Protein AF-A0AAN6MY03-F1 (afdb_monomer_lite)

Organism: NCBI:txid303347

Foldseek 3Di:
DQDDDDDDDDPPDDLVVVVVVQVVVQVVVVVVVQCVVCPPPPDRDDPPDDRGDGDDDDPPPD

Structure (mmCIF, N/CA/C/O backbone):
data_AF-A0AAN6MY03-F1
#
_entry.id   AF-A0AAN6MY03-F1
#
loop_
_atom_site.group_PDB
_atom_site.id
_atom_site.type_symbol
_atom_site.label_atom_id
_atom_site.label_alt_id
_atom_site.label_comp_id
_atom_site.label_asym_id
_atom_site.label_entity_id
_atom_site.label_seq_id
_atom_site.pdbx_PDB_ins_code
_atom_site.Cartn_x
_atom_site.Cartn_y
_atom_site.Cartn_z
_atom_site.occupancy
_atom_site.B_iso_or_equiv
_atom_site.auth_seq_id
_atom_site.auth_comp_id
_atom_site.auth_asym_id
_atom_site.auth_atom_id
_atom_site.pdbx_PDB_model_num
ATOM 1 N N . ALA A 1 1 ? -12.325 7.605 -2.594 1.00 46.53 1 ALA A N 1
ATOM 2 C CA . ALA A 1 1 ? -11.477 7.523 -3.801 1.00 46.53 1 ALA A CA 1
ATOM 3 C C . ALA A 1 1 ? -10.334 6.545 -3.535 1.00 46.53 1 ALA A C 1
ATOM 5 O O . ALA A 1 1 ? -9.867 6.528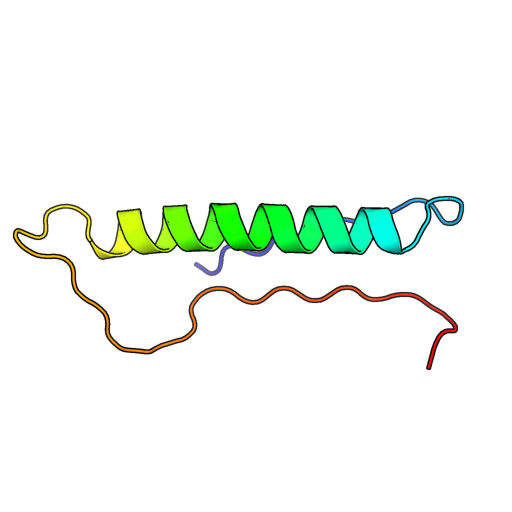 -2.398 1.00 46.53 1 ALA A O 1
ATOM 6 N N . PRO A 1 2 ? -9.914 5.708 -4.500 1.00 57.69 2 PRO A N 1
ATOM 7 C CA . PRO A 1 2 ? -8.719 4.886 -4.339 1.00 57.69 2 PRO A CA 1
ATOM 8 C C . PRO A 1 2 ? -7.460 5.761 -4.428 1.00 57.69 2 PRO A C 1
ATOM 10 O O . PRO A 1 2 ? -7.332 6.576 -5.339 1.00 57.69 2 PRO A O 1
ATOM 13 N N . ASN A 1 3 ? -6.531 5.585 -3.488 1.00 71.38 3 ASN A N 1
ATOM 14 C CA . ASN A 1 3 ? -5.202 6.190 -3.559 1.00 71.38 3 ASN A CA 1
ATOM 15 C C . ASN A 1 3 ? -4.323 5.304 -4.452 1.00 71.38 3 ASN A C 1
ATOM 17 O O . ASN A 1 3 ? -3.784 4.304 -3.980 1.00 71.38 3 ASN A O 1
ATOM 21 N N . LEU A 1 4 ? -4.225 5.635 -5.742 1.00 80.31 4 LEU A N 1
ATOM 22 C CA . LEU A 1 4 ? -3.342 4.948 -6.686 1.00 80.31 4 LEU A CA 1
ATOM 23 C C . LEU A 1 4 ? -2.029 5.723 -6.828 1.00 80.31 4 LEU A C 1
ATOM 25 O O . LEU A 1 4 ? -2.041 6.907 -7.153 1.00 80.31 4 LEU A O 1
ATOM 29 N N . PHE A 1 5 ? -0.908 5.029 -6.645 1.00 85.12 5 PHE A N 1
ATOM 30 C CA . PHE A 1 5 ? 0.427 5.544 -6.930 1.00 85.12 5 PHE A CA 1
ATOM 31 C C . PHE A 1 5 ? 1.093 4.648 -7.971 1.00 85.12 5 PHE A C 1
ATOM 33 O O . PHE A 1 5 ? 1.039 3.423 -7.863 1.00 85.12 5 PHE A O 1
ATOM 40 N N . LEU A 1 6 ? 1.714 5.265 -8.973 1.00 88.88 6 LEU A N 1
ATOM 41 C CA . LEU A 1 6 ? 2.490 4.583 -9.999 1.00 88.88 6 LEU A CA 1
ATOM 42 C C . LEU A 1 6 ? 3.840 5.277 -10.123 1.00 88.88 6 LEU A C 1
ATOM 44 O O . LEU A 1 6 ? 3.903 6.492 -10.298 1.00 88.88 6 LEU A O 1
ATOM 48 N N . GLU A 1 7 ? 4.913 4.496 -10.069 1.00 89.69 7 GLU A N 1
ATOM 49 C CA . GLU A 1 7 ? 6.267 4.997 -10.256 1.00 89.69 7 GLU A CA 1
ATOM 50 C C . GLU A 1 7 ? 7.002 4.143 -11.291 1.00 89.69 7 GLU A C 1
ATOM 52 O O . GLU A 1 7 ? 6.989 2.914 -11.225 1.00 89.69 7 GLU A O 1
ATOM 57 N N . ALA A 1 8 ? 7.666 4.799 -12.243 1.00 88.31 8 ALA A N 1
ATOM 58 C CA . ALA A 1 8 ? 8.504 4.147 -13.240 1.00 88.31 8 ALA A CA 1
ATOM 59 C C . ALA A 1 8 ? 9.986 4.327 -12.893 1.00 88.31 8 ALA A C 1
ATOM 61 O O . ALA A 1 8 ? 10.416 5.393 -12.448 1.00 88.31 8 ALA A O 1
ATOM 62 N N . LYS A 1 9 ? 10.791 3.286 -13.121 1.00 86.81 9 LYS A N 1
ATOM 63 C CA . LYS A 1 9 ? 12.251 3.353 -12.987 1.00 86.81 9 LYS A CA 1
ATOM 64 C C . LYS A 1 9 ? 12.900 3.427 -14.360 1.00 86.81 9 LYS A C 1
ATOM 66 O O . LYS A 1 9 ? 12.417 2.829 -15.315 1.00 86.81 9 LYS A O 1
ATOM 71 N N . ALA A 1 10 ? 14.010 4.161 -14.446 1.00 83.25 10 ALA A N 1
ATOM 72 C CA . ALA A 1 10 ? 14.806 4.215 -15.666 1.00 83.25 10 ALA A CA 1
ATOM 73 C C . ALA A 1 10 ? 15.273 2.799 -16.068 1.00 83.25 10 ALA A C 1
ATOM 75 O O . ALA A 1 10 ? 15.600 2.020 -15.172 1.00 83.25 10 ALA A O 1
ATOM 76 N N . PRO A 1 11 ? 15.415 2.488 -17.371 1.00 75.31 11 PRO A N 1
ATOM 77 C CA . PRO A 1 11 ? 15.794 1.148 -17.843 1.00 75.31 11 PRO A CA 1
ATOM 78 C C . PRO A 1 11 ? 17.108 0.610 -17.261 1.00 75.31 11 PRO A C 1
ATOM 80 O O . PRO A 1 11 ? 17.311 -0.593 -17.177 1.00 75.31 11 PRO A O 1
ATOM 83 N N . ARG A 1 12 ? 18.016 1.507 -16.853 1.00 70.06 12 ARG A N 1
ATOM 84 C CA . ARG A 1 12 ? 19.309 1.162 -16.243 1.00 70.06 12 ARG A CA 1
ATOM 85 C C . ARG A 1 12 ? 19.245 0.901 -14.733 1.00 70.06 12 ARG A C 1
ATOM 87 O O . ARG A 1 12 ? 20.270 0.572 -14.143 1.00 70.06 12 ARG A O 1
ATOM 94 N N . ARG A 1 13 ? 18.101 1.114 -14.073 1.00 65.81 13 ARG A N 1
ATOM 95 C CA . ARG A 1 13 ? 17.965 0.839 -12.635 1.00 65.81 13 ARG A CA 1
ATOM 96 C C . ARG A 1 13 ? 17.700 -0.644 -12.402 1.00 65.81 13 ARG A C 1
ATOM 98 O O . ARG A 1 13 ? 16.899 -1.258 -13.091 1.00 65.81 13 ARG A O 1
ATOM 105 N N . VAL A 1 14 ? 18.352 -1.178 -11.374 1.00 78.44 14 VAL A N 1
ATOM 106 C CA . VAL A 1 14 ? 18.205 -2.568 -10.928 1.00 78.44 14 VAL A CA 1
ATOM 107 C C . VAL A 1 14 ? 16.781 -2.805 -10.415 1.00 78.44 14 VAL A C 1
ATOM 109 O O . VAL A 1 14 ? 16.258 -1.988 -9.651 1.00 78.44 14 VAL A O 1
ATOM 112 N N . VAL A 1 15 ? 16.180 -3.934 -10.799 1.00 83.75 15 VAL A N 1
ATOM 113 C CA . VAL A 1 15 ? 14.838 -4.392 -10.376 1.00 83.75 15 VAL A CA 1
ATOM 114 C C . VAL A 1 15 ? 14.650 -4.314 -8.861 1.00 83.75 15 VAL A C 1
ATOM 116 O O . VAL A 1 15 ? 13.605 -3.875 -8.381 1.00 83.75 15 VAL A O 1
ATOM 119 N N . ASP A 1 16 ? 15.701 -4.631 -8.107 1.00 87.19 16 ASP A N 1
ATOM 120 C CA . ASP A 1 16 ? 15.725 -4.570 -6.645 1.00 87.19 16 ASP A CA 1
ATOM 121 C C . ASP A 1 16 ? 15.338 -3.201 -6.086 1.00 87.19 16 ASP A C 1
ATOM 123 O O . ASP A 1 16 ? 14.726 -3.111 -5.023 1.00 87.19 16 ASP A O 1
ATOM 127 N N . VAL A 1 17 ? 15.669 -2.114 -6.786 1.00 89.06 17 VAL A N 1
ATOM 128 C CA . VAL A 1 17 ? 15.312 -0.759 -6.355 1.00 89.06 17 VAL A CA 1
ATOM 129 C C . VAL A 1 17 ? 13.807 -0.533 -6.495 1.00 89.06 17 VAL A C 1
ATOM 131 O O . VAL A 1 17 ? 13.187 -0.005 -5.573 1.00 89.06 17 VAL A O 1
ATOM 134 N N . ALA A 1 18 ? 13.207 -0.973 -7.607 1.00 89.75 18 ALA A N 1
ATOM 135 C CA . ALA A 1 18 ? 11.760 -0.901 -7.807 1.00 89.75 18 ALA A CA 1
ATOM 136 C C . ALA A 1 18 ? 11.017 -1.723 -6.745 1.00 89.75 18 ALA A C 1
ATOM 138 O O . ALA A 1 18 ? 10.068 -1.229 -6.138 1.00 89.75 18 ALA A O 1
ATOM 139 N N . LEU A 1 19 ? 11.501 -2.937 -6.466 1.00 90.94 19 LEU A N 1
ATOM 140 C CA . LEU A 1 19 ? 10.934 -3.814 -5.446 1.00 90.94 19 LEU A CA 1
ATOM 141 C C . LEU A 1 19 ? 11.013 -3.196 -4.047 1.00 90.94 19 LEU A C 1
ATOM 143 O O . LEU A 1 19 ? 10.008 -3.133 -3.342 1.00 90.94 19 LEU A O 1
ATOM 147 N N . ARG A 1 20 ? 12.188 -2.697 -3.645 1.00 92.88 20 ARG A N 1
ATOM 148 C CA . ARG A 1 20 ? 12.381 -2.075 -2.324 1.00 92.88 20 ARG A CA 1
ATOM 149 C C . ARG A 1 20 ? 11.475 -0.866 -2.124 1.00 92.88 20 ARG A C 1
ATOM 151 O O . ARG A 1 20 ? 10.897 -0.727 -1.051 1.00 92.88 20 ARG A O 1
ATOM 158 N N . GLN A 1 21 ? 11.325 -0.022 -3.143 1.00 92.38 21 GLN A N 1
ATOM 159 C CA . GLN A 1 21 ? 10.447 1.147 -3.058 1.00 92.38 21 GLN A CA 1
ATOM 160 C C . GLN A 1 21 ? 8.973 0.733 -2.995 1.00 92.38 21 GLN A C 1
ATOM 162 O O . GLN A 1 21 ? 8.277 1.151 -2.075 1.00 92.38 21 GLN A O 1
ATOM 167 N N . ALA A 1 22 ? 8.528 -0.201 -3.843 1.00 92.94 22 ALA A N 1
ATOM 168 C CA . ALA A 1 22 ? 7.157 -0.714 -3.796 1.00 92.94 22 ALA A CA 1
ATOM 169 C C . ALA A 1 22 ? 6.799 -1.369 -2.445 1.00 92.94 22 ALA A C 1
ATOM 171 O O . ALA A 1 22 ? 5.665 -1.250 -1.975 1.00 92.94 22 ALA A O 1
ATOM 172 N N . LEU A 1 23 ? 7.749 -2.061 -1.801 1.00 94.06 23 LEU A N 1
ATOM 173 C CA . LEU A 1 23 ? 7.566 -2.634 -0.463 1.00 94.06 23 LEU A CA 1
ATOM 174 C C . LEU A 1 23 ? 7.546 -1.563 0.632 1.00 94.06 23 LEU A C 1
ATOM 176 O O . LEU A 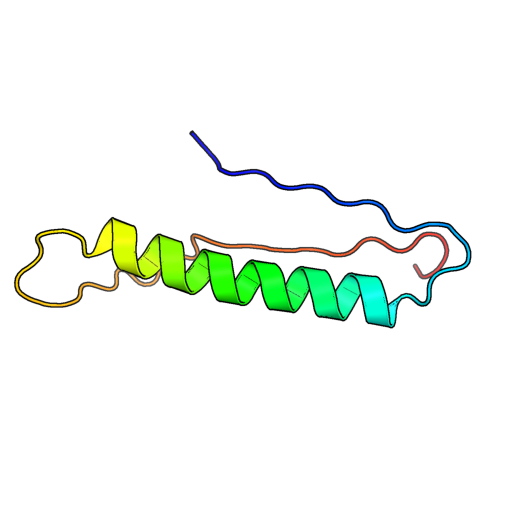1 23 ? 6.721 -1.639 1.546 1.00 94.06 23 LEU A O 1
ATOM 180 N N . TYR A 1 24 ? 8.428 -0.567 0.538 1.00 94.88 24 TYR A N 1
ATOM 181 C CA . TYR A 1 24 ? 8.469 0.550 1.476 1.00 94.88 24 TYR A CA 1
ATOM 182 C C . TYR A 1 24 ? 7.156 1.339 1.445 1.00 94.88 24 TYR A C 1
ATOM 184 O O . TYR A 1 24 ? 6.506 1.491 2.482 1.00 94.88 24 TYR A O 1
ATOM 192 N N . ASP A 1 25 ? 6.702 1.736 0.258 1.00 93.25 25 ASP A N 1
ATOM 193 C CA . ASP A 1 25 ? 5.469 2.504 0.077 1.00 93.25 25 ASP A CA 1
ATOM 194 C C . ASP A 1 25 ? 4.243 1.707 0.527 1.00 93.25 25 ASP A C 1
ATOM 196 O O . ASP A 1 25 ? 3.373 2.237 1.221 1.00 93.25 25 ASP A O 1
ATOM 200 N N . ARG A 1 26 ? 4.208 0.397 0.239 1.00 93.00 26 ARG A N 1
ATOM 201 C CA . ARG A 1 26 ? 3.179 -0.514 0.763 1.00 93.00 26 ARG A CA 1
ATOM 202 C C . ARG A 1 26 ? 3.145 -0.503 2.291 1.00 93.00 26 ARG A C 1
ATOM 204 O O . ARG A 1 26 ? 2.060 -0.447 2.871 1.00 93.00 26 ARG A O 1
ATOM 211 N N . ALA A 1 27 ? 4.298 -0.565 2.955 1.00 95.06 27 ALA A N 1
ATOM 212 C CA . ALA A 1 27 ? 4.368 -0.569 4.414 1.00 95.06 27 ALA A CA 1
ATOM 213 C C . ALA A 1 27 ? 3.890 0.765 5.014 1.00 95.06 27 ALA A C 1
ATOM 215 O O . ALA A 1 27 ? 3.118 0.766 5.978 1.00 95.06 27 ALA A O 1
ATOM 216 N N . ILE A 1 28 ? 4.294 1.899 4.429 1.00 94.56 28 ILE A N 1
ATOM 217 C CA . ILE A 1 28 ? 3.805 3.224 4.837 1.00 94.56 28 ILE A CA 1
ATOM 218 C C . ILE A 1 28 ? 2.292 3.327 4.624 1.00 94.56 28 ILE A C 1
ATOM 220 O O . ILE A 1 28 ? 1.564 3.667 5.560 1.00 94.56 28 ILE A O 1
ATOM 224 N N . GLY A 1 29 ? 1.807 2.965 3.436 1.00 92.00 29 GLY A N 1
ATOM 225 C CA . GLY A 1 29 ? 0.392 2.999 3.078 1.00 92.00 29 GLY A CA 1
ATOM 226 C C . GLY A 1 29 ? -0.470 2.116 3.980 1.00 92.00 29 GLY A C 1
ATOM 227 O O . GLY A 1 29 ? -1.543 2.541 4.410 1.00 92.00 29 GLY A O 1
ATOM 228 N N . ALA A 1 30 ? 0.010 0.926 4.351 1.00 92.19 30 ALA A N 1
ATOM 229 C CA . ALA A 1 30 ? -0.673 0.047 5.300 1.00 92.19 30 ALA A CA 1
ATOM 230 C C . ALA A 1 30 ? -0.796 0.690 6.689 1.00 92.19 30 ALA A C 1
ATOM 232 O O . ALA A 1 30 ? -1.866 0.635 7.299 1.00 92.19 30 ALA A O 1
ATOM 233 N N . ARG A 1 31 ? 0.262 1.352 7.180 1.00 93.25 31 ARG A N 1
ATOM 234 C CA . ARG A 1 31 ? 0.222 2.071 8.464 1.00 93.25 31 ARG A CA 1
ATOM 235 C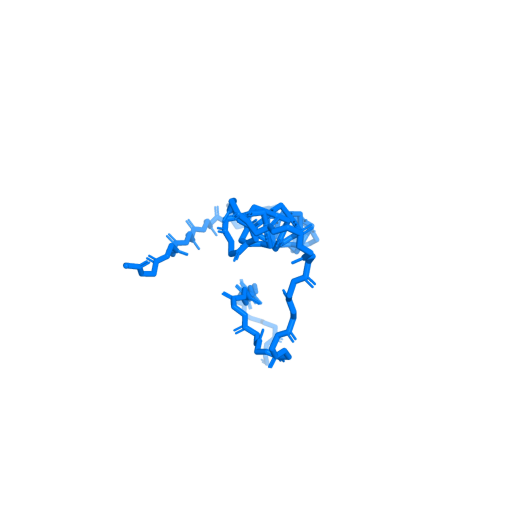 C . ARG A 1 31 ? -0.725 3.265 8.426 1.00 93.25 31 ARG A C 1
ATOM 237 O O . ARG A 1 31 ? -1.533 3.405 9.342 1.00 93.25 31 ARG A O 1
ATOM 244 N N . ALA A 1 32 ? -0.663 4.076 7.372 1.00 92.88 32 ALA A N 1
ATOM 245 C CA . ALA A 1 32 ? -1.541 5.229 7.193 1.00 92.88 32 ALA A CA 1
ATOM 246 C C . ALA A 1 32 ? -3.012 4.801 7.087 1.00 92.88 32 ALA A C 1
ATOM 248 O O . ALA A 1 32 ? -3.866 5.328 7.793 1.00 92.88 32 ALA A O 1
ATOM 249 N N . THR A 1 33 ? -3.301 3.774 6.285 1.00 92.19 33 THR A N 1
ATOM 250 C CA . THR A 1 33 ? -4.658 3.228 6.135 1.00 92.19 33 THR A CA 1
ATOM 251 C C . THR A 1 33 ? -5.170 2.659 7.448 1.00 92.19 33 THR A C 1
ATOM 253 O O . THR A 1 33 ? -6.305 2.929 7.834 1.00 92.19 33 THR A O 1
ATOM 256 N N . ARG A 1 34 ? -4.331 1.924 8.188 1.00 92.31 34 ARG A N 1
ATOM 257 C CA . ARG A 1 34 ? -4.686 1.436 9.525 1.00 92.31 34 ARG A CA 1
ATOM 258 C C . ARG A 1 34 ? -5.019 2.585 10.476 1.00 92.31 34 ARG A C 1
ATOM 260 O O . ARG A 1 34 ? -6.003 2.469 11.200 1.00 92.31 34 ARG A O 1
ATOM 267 N N . ALA A 1 35 ? -4.230 3.660 10.478 1.00 93.06 35 ALA A N 1
ATOM 268 C CA . ALA A 1 35 ? -4.472 4.831 11.317 1.00 93.06 35 ALA A CA 1
ATOM 269 C C . ALA A 1 35 ? -5.784 5.536 10.942 1.00 93.06 35 ALA A C 1
ATOM 271 O O . ALA A 1 35 ? -6.609 5.774 11.815 1.00 93.06 35 ALA A O 1
ATOM 272 N N . LEU A 1 36 ? -6.024 5.775 9.649 1.00 92.62 36 LEU A N 1
ATOM 273 C CA . LEU A 1 36 ? -7.254 6.400 9.154 1.00 92.62 36 LEU A CA 1
ATOM 274 C C . LEU A 1 36 ? -8.503 5.585 9.508 1.00 92.62 36 LEU A C 1
ATOM 276 O O . LEU A 1 36 ? -9.488 6.136 9.986 1.00 92.62 36 LEU A O 1
ATOM 280 N N . ARG A 1 37 ? -8.465 4.261 9.331 1.00 92.19 37 ARG A N 1
ATOM 281 C CA . ARG A 1 37 ? -9.614 3.389 9.638 1.00 92.19 37 ARG A CA 1
ATOM 282 C C . ARG A 1 37 ? -9.927 3.286 11.131 1.00 92.19 37 ARG A C 1
ATOM 284 O O . ARG A 1 37 ? -11.059 2.968 11.500 1.00 92.19 37 ARG A O 1
ATOM 291 N N . ASN A 1 38 ? -8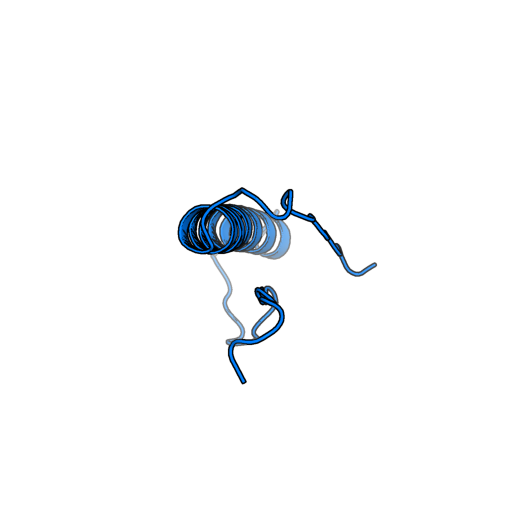.927 3.540 11.968 1.00 95.25 38 ASN A N 1
ATOM 292 C CA . ASN A 1 38 ? -9.047 3.543 13.422 1.00 95.25 38 ASN A CA 1
ATOM 293 C C . ASN A 1 38 ? -9.137 4.950 14.018 1.00 95.25 38 ASN A C 1
ATOM 295 O O . ASN A 1 38 ? -9.149 5.089 15.238 1.00 95.25 38 ASN A O 1
ATOM 299 N N . TYR A 1 39 ? -9.216 5.986 13.182 1.00 95.19 39 TYR A N 1
ATOM 300 C CA . TYR A 1 39 ? -9.346 7.354 13.652 1.00 95.19 39 TYR A CA 1
ATOM 301 C C . TYR A 1 39 ? -10.632 7.514 14.474 1.00 95.19 39 TYR A C 1
ATOM 303 O O . TYR A 1 39 ? -11.693 7.029 14.080 1.00 95.19 39 TYR A O 1
ATOM 311 N N . SER A 1 40 ? -10.513 8.151 15.641 1.00 96.00 40 SER A N 1
ATOM 312 C CA . SER A 1 40 ? -11.594 8.349 16.620 1.00 96.00 40 SER A CA 1
ATOM 313 C C . SER A 1 40 ? -12.262 7.073 17.153 1.00 96.00 40 SER A C 1
ATOM 315 O O . SER A 1 40 ? -13.340 7.149 17.741 1.00 96.00 40 SER A O 1
ATOM 317 N N . ARG A 1 41 ? -11.639 5.897 16.990 1.00 96.06 41 ARG A N 1
ATOM 318 C CA . ARG A 1 41 ? -12.096 4.666 17.648 1.00 96.06 41 ARG A CA 1
ATOM 319 C C . ARG A 1 41 ? -11.441 4.511 19.016 1.00 96.06 41 ARG A C 1
ATOM 321 O O . ARG A 1 41 ? -10.235 4.683 19.149 1.00 96.06 41 ARG A O 1
ATOM 328 N N . GLU A 1 42 ? -12.228 4.092 20.003 1.00 95.81 42 GLU A N 1
ATOM 329 C CA . GLU A 1 42 ? -11.736 3.788 21.354 1.00 95.81 42 GLU A CA 1
ATOM 330 C C . GLU A 1 42 ? -10.803 2.563 21.372 1.00 95.81 42 GLU A C 1
ATOM 332 O O . GLU A 1 42 ? -9.830 2.520 22.121 1.00 95.81 42 GLU A O 1
ATOM 337 N N . LYS A 1 43 ? -11.070 1.567 20.514 1.00 95.56 43 LYS A N 1
ATOM 338 C CA . LYS A 1 43 ? -10.261 0.347 20.375 1.00 95.56 43 LYS A CA 1
ATOM 339 C C . LYS A 1 43 ? -9.916 0.081 18.906 1.00 95.56 43 LYS A C 1
ATOM 341 O O . LYS A 1 43 ? -10.777 0.285 18.044 1.00 95.56 43 LYS A O 1
ATOM 346 N N . PRO A 1 44 ? -8.698 -0.412 18.603 1.00 92.75 44 PRO A N 1
ATOM 347 C CA . PRO A 1 44 ? -8.338 -0.825 17.252 1.00 92.75 44 PRO A CA 1
ATOM 348 C C . PRO A 1 44 ? -9.285 -1.903 16.703 1.00 92.75 44 PRO A C 1
ATOM 350 O O . PRO A 1 44 ? -9.572 -2.892 17.372 1.00 92.75 44 PRO A O 1
ATOM 353 N N . TYR A 1 45 ? -9.732 -1.721 15.464 1.00 94.00 45 TYR A N 1
ATOM 354 C CA . TYR A 1 45 ? -10.596 -2.618 14.710 1.00 94.00 45 TYR A CA 1
ATOM 355 C C . TYR A 1 45 ? -9.885 -3.144 13.462 1.00 94.00 45 TYR A C 1
ATOM 357 O O . TYR A 1 45 ? -9.233 -2.395 12.724 1.00 94.00 45 TYR A O 1
ATOM 365 N N . PHE A 1 46 ? -10.068 -4.439 13.216 1.00 92.06 46 PHE A N 1
ATOM 366 C CA . PHE A 1 46 ? -9.535 -5.164 12.072 1.00 92.06 46 PHE A CA 1
ATOM 367 C C . PHE A 1 46 ? -10.646 -6.043 11.503 1.00 92.06 46 PHE A C 1
ATOM 369 O O . PHE A 1 46 ? -11.204 -6.871 12.212 1.00 92.06 46 PHE A O 1
ATOM 376 N N . ASP A 1 47 ? -10.960 -5.868 10.226 1.00 93.25 47 ASP A N 1
ATOM 377 C CA . ASP A 1 47 ? -11.997 -6.621 9.509 1.00 93.25 47 ASP A CA 1
ATOM 378 C C . ASP A 1 47 ? -11.431 -7.698 8.576 1.00 93.25 47 ASP A C 1
ATOM 380 O O . ASP A 1 47 ? -12.174 -8.302 7.813 1.00 93.25 47 ASP A O 1
ATOM 384 N N . GLY A 1 48 ? -10.111 -7.901 8.586 1.00 91.75 48 GLY A N 1
ATOM 385 C CA . GLY A 1 48 ? -9.431 -8.903 7.760 1.00 91.75 48 GLY A CA 1
ATOM 386 C C . GLY A 1 48 ? -9.312 -8.558 6.270 1.00 91.75 48 GLY A C 1
ATOM 387 O O . GLY A 1 48 ? -8.666 -9.299 5.533 1.00 91.75 48 GLY A O 1
ATOM 388 N N . ASN A 1 49 ? -9.865 -7.433 5.813 1.00 92.25 49 ASN A N 1
ATOM 389 C CA . ASN A 1 49 ? -9.834 -7.057 4.402 1.00 92.25 49 ASN A CA 1
ATOM 390 C C . ASN A 1 49 ? -8.473 -6.472 3.987 1.00 92.25 49 ASN A C 1
ATOM 392 O O . ASN A 1 49 ? -7.830 -5.716 4.724 1.00 92.25 49 ASN A O 1
ATOM 396 N N . ALA A 1 50 ? -8.045 -6.778 2.760 1.00 89.75 50 ALA A N 1
ATOM 397 C CA . ALA A 1 50 ? -6.825 -6.233 2.175 1.00 89.75 50 ALA A CA 1
ATOM 398 C C . ALA A 1 50 ? -7.097 -4.875 1.507 1.00 89.75 50 ALA A C 1
ATOM 400 O O . ALA A 1 50 ? -7.673 -4.807 0.426 1.00 89.75 50 ALA A O 1
ATOM 401 N N . TYR A 1 51 ? -6.652 -3.786 2.138 1.00 89.25 51 TYR A N 1
ATOM 402 C CA . TYR A 1 51 ? -6.849 -2.421 1.618 1.00 89.25 51 TYR A CA 1
ATOM 403 C C . TYR A 1 51 ? -5.675 -1.868 0.816 1.00 89.25 51 TYR A 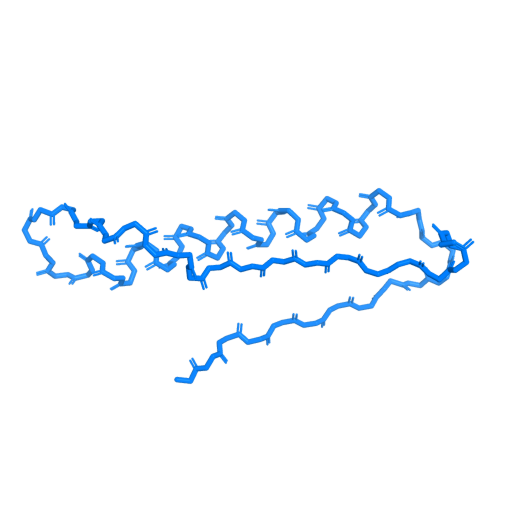C 1
ATOM 405 O O . TYR A 1 51 ? -5.824 -0.868 0.121 1.00 89.25 51 TYR A O 1
ATOM 413 N N . ILE A 1 52 ? -4.501 -2.483 0.945 1.00 91.38 52 ILE A N 1
ATOM 414 C CA . ILE A 1 52 ? -3.279 -2.041 0.282 1.00 91.38 52 ILE A CA 1
ATOM 415 C C . ILE A 1 52 ? -2.713 -3.208 -0.508 1.00 91.38 52 ILE A C 1
ATOM 417 O O . ILE A 1 52 ? -2.481 -4.294 0.031 1.00 91.38 52 ILE A O 1
ATOM 421 N N . TYR A 1 53 ? -2.450 -2.953 -1.782 1.00 91.06 53 TYR A N 1
ATOM 422 C CA . TYR A 1 53 ? -1.800 -3.859 -2.715 1.00 91.06 53 TYR A CA 1
ATOM 423 C C . TYR A 1 53 ? -0.683 -3.101 -3.435 1.00 91.06 53 TYR A C 1
A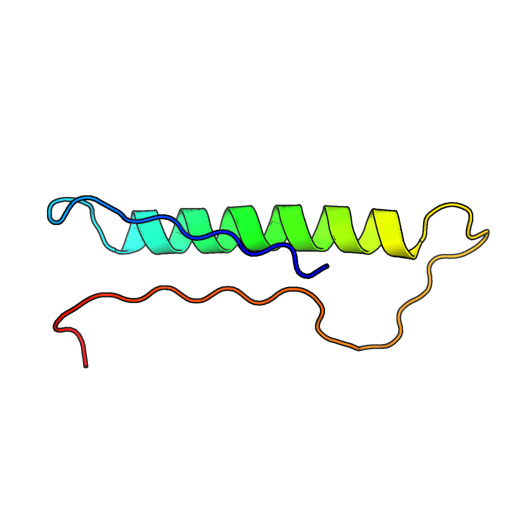TOM 425 O O . TYR A 1 53 ? -0.796 -1.898 -3.657 1.00 91.06 53 TYR A O 1
ATOM 433 N N . SER A 1 54 ? 0.407 -3.790 -3.756 1.00 92.31 54 SER A N 1
ATOM 434 C CA . SER A 1 54 ? 1.458 -3.252 -4.615 1.00 92.31 54 SER A CA 1
ATOM 435 C C . SER A 1 54 ? 1.954 -4.349 -5.543 1.00 92.31 54 SER A C 1
ATOM 437 O O . SER A 1 54 ? 1.934 -5.531 -5.198 1.00 92.31 54 SER A O 1
ATOM 439 N N . SER A 1 55 ? 2.386 -3.941 -6.728 1.00 91.19 55 SER A N 1
ATOM 440 C CA . SER A 1 55 ? 2.946 -4.816 -7.748 1.00 91.19 55 SER A CA 1
ATOM 441 C C . SER A 1 55 ? 4.090 -4.101 -8.439 1.00 91.19 55 SER A C 1
ATOM 443 O O . SER A 1 55 ? 4.016 -2.898 -8.690 1.00 91.19 55 SER A O 1
ATOM 445 N N . THR A 1 56 ? 5.119 -4.852 -8.796 1.00 91.06 56 THR A N 1
ATOM 446 C CA . THR A 1 56 ? 6.200 -4.382 -9.659 1.00 91.06 56 THR A CA 1
ATOM 447 C C . THR A 1 56 ? 6.128 -5.114 -10.984 1.00 91.06 56 THR A C 1
ATOM 449 O O . THR A 1 56 ? 6.008 -6.336 -11.002 1.00 91.06 56 THR A O 1
ATOM 452 N N . TYR A 1 57 ? 6.237 -4.375 -12.082 1.00 87.81 57 TYR A N 1
ATOM 453 C CA . TYR A 1 57 ? 6.387 -4.937 -13.418 1.00 87.81 57 TYR A CA 1
ATOM 454 C C . TYR A 1 57 ? 7.819 -4.709 -13.905 1.00 87.81 57 TYR A C 1
ATOM 456 O O . TYR A 1 57 ? 8.345 -3.601 -13.789 1.00 87.81 57 TYR A O 1
ATOM 464 N N . HIS A 1 58 ? 8.438 -5.753 -14.449 1.00 85.06 58 HIS A N 1
ATOM 465 C CA . HIS A 1 58 ? 9.742 -5.691 -15.098 1.00 85.06 58 HIS A CA 1
ATOM 466 C C . HIS A 1 58 ? 9.637 -6.375 -16.465 1.00 85.06 58 HIS A C 1
ATOM 468 O O . HIS A 1 58 ? 9.237 -7.535 -16.557 1.00 85.06 58 HIS A O 1
ATOM 474 N N . ALA A 1 59 ? 9.929 -5.629 -17.531 1.00 75.94 59 ALA A N 1
ATOM 475 C CA . ALA A 1 59 ? 9.796 -6.126 -18.896 1.00 75.94 59 ALA A CA 1
ATOM 476 C C . ALA A 1 59 ? 10.868 -7.188 -19.201 1.00 75.94 59 ALA A C 1
ATOM 478 O O . ALA A 1 59 ? 12.032 -7.008 -18.853 1.00 75.94 59 ALA A O 1
ATOM 479 N N . GLY A 1 60 ? 10.481 -8.271 -19.883 1.00 71.06 60 GLY A N 1
ATOM 480 C CA . GLY A 1 60 ? 11.409 -9.308 -20.360 1.00 71.06 60 GLY A CA 1
ATOM 481 C C . GLY A 1 60 ? 11.796 -10.391 -19.343 1.00 71.06 60 GLY A C 1
ATOM 482 O O . GLY A 1 60 ? 12.730 -11.140 -19.601 1.00 71.06 60 GLY A O 1
ATOM 483 N N . THR A 1 61 ? 11.104 -10.484 -18.202 1.00 61.56 61 THR A N 1
ATOM 484 C CA . THR A 1 61 ? 11.312 -11.525 -17.166 1.00 61.56 61 THR A CA 1
ATOM 485 C C . THR A 1 61 ? 10.119 -12.479 -16.996 1.00 61.56 61 THR A C 1
ATOM 487 O O . THR A 1 61 ? 9.949 -13.053 -15.924 1.00 61.56 61 THR A O 1
ATOM 490 N N . LEU A 1 62 ? 9.284 -12.626 -18.029 1.00 53.97 62 LEU A N 1
ATOM 491 C CA . LEU A 1 62 ? 8.182 -13.596 -18.092 1.00 53.97 62 LEU A CA 1
ATOM 492 C C . LEU A 1 62 ? 8.510 -14.696 -19.098 1.00 53.97 62 LEU A C 1
ATOM 494 O O . LEU A 1 62 ? 8.949 -14.326 -20.210 1.00 53.97 62 LEU A O 1
#

Sequence (62 aa):
APNLFLEAKAPRRVVDVALRQALYDRAIGARATRALRNYSREKPYFDGNAYIYSSTYHAGTL

Radius of gyration: 15.19 Å; chains: 1; bounding box: 31×22×42 Å

pLDDT: mean 86.86, std 10.89, range [46.53, 96.06]

Secondary structure (DSSP, 8-state):
-------PPPTTS-HHHHHHHHHHHHHHHHHHHHHHHTTT-SS---------------TT--